Protein AF-A0A662GR68-F1 (afdb_monomer_lite)

Sequence (87 aa):
MSAVIDVRVLERKFGATYRGERGMALEDIGKLALEILVAEKMLEEALKKEKDEERRRALQKQLERVKKLRDSVVTLYTYRLFGYAPP

Secondary structure (DSSP, 8-state):
------HHHHHHHHHHHHHSSSPPPHHHHHHHHHHHHHHHHHHHHHHHH---HHHHHHHHHHHHHHHHHHHHHHHHHHHHHHTPPP-

pLDDT: mean 82.47, std 14.89, range [34.06, 96.12]

Radius of gyration: 14.52 Å; chains: 1; bounding box: 39×20×39 Å

Structure (mmCIF, N/CA/C/O backbone):
data_AF-A0A662GR68-F1
#
_entry.id   AF-A0A662GR68-F1
#
loop_
_atom_site.group_PDB
_atom_site.id
_atom_site.type_symbol
_atom_site.label_atom_id
_atom_site.label_alt_id
_atom_site.label_comp_id
_atom_site.label_asym_id
_atom_site.label_entity_id
_atom_site.label_seq_id
_atom_site.pdbx_PDB_ins_code
_atom_site.Cartn_x
_atom_site.Cartn_y
_atom_site.Cartn_z
_atom_site.occupancy
_atom_site.B_iso_or_equiv
_atom_site.auth_seq_id
_atom_site.auth_comp_id
_atom_site.auth_asym_id
_atom_site.auth_atom_id
_atom_site.pdbx_PDB_model_num
ATOM 1 N N . MET A 1 1 ? -22.366 -5.112 0.472 1.00 34.06 1 MET A N 1
ATOM 2 C CA . MET A 1 1 ? -21.100 -5.875 0.477 1.00 34.06 1 MET A CA 1
ATOM 3 C C . MET A 1 1 ? -19.960 -4.872 0.478 1.00 34.06 1 MET A C 1
ATOM 5 O O . MET A 1 1 ? -19.796 -4.181 -0.516 1.00 34.06 1 MET A O 1
ATOM 9 N N . SER A 1 2 ? -19.252 -4.700 1.598 1.00 37.34 2 SER A N 1
ATOM 10 C CA . SER A 1 2 ? -18.056 -3.848 1.618 1.00 37.34 2 SER A CA 1
ATOM 11 C C . SER A 1 2 ? -16.954 -4.613 0.893 1.00 37.34 2 SER A C 1
ATOM 13 O O . SER A 1 2 ? -16.573 -5.691 1.349 1.00 37.34 2 SER A O 1
ATOM 15 N N . ALA A 1 3 ? -16.528 -4.133 -0.275 1.00 44.84 3 ALA A N 1
ATOM 16 C CA . ALA A 1 3 ? -15.400 -4.708 -0.990 1.00 44.84 3 ALA A CA 1
ATOM 17 C C . ALA A 1 3 ? -14.152 -4.487 -0.130 1.00 44.84 3 ALA A C 1
ATOM 19 O O . ALA A 1 3 ? -13.558 -3.411 -0.134 1.00 44.84 3 ALA A O 1
ATOM 20 N N . VAL A 1 4 ? -13.795 -5.486 0.675 1.00 54.41 4 VAL A N 1
ATOM 21 C CA . VAL A 1 4 ? -12.512 -5.505 1.371 1.00 54.41 4 VAL A CA 1
ATOM 22 C C . VAL A 1 4 ? -11.468 -5.628 0.273 1.00 54.41 4 VAL A C 1
ATOM 24 O O . VAL A 1 4 ? -11.350 -6.681 -0.351 1.00 54.41 4 VAL A O 1
ATOM 27 N N . ILE A 1 5 ? -10.768 -4.535 -0.028 1.00 61.91 5 ILE A N 1
ATOM 28 C CA . ILE A 1 5 ? -9.659 -4.579 -0.973 1.00 61.91 5 ILE A CA 1
ATOM 29 C C . ILE A 1 5 ? -8.612 -5.530 -0.392 1.00 61.91 5 ILE A C 1
ATOM 31 O O . ILE A 1 5 ? -8.006 -5.258 0.645 1.00 61.91 5 ILE A O 1
ATOM 35 N N . ASP A 1 6 ? -8.432 -6.677 -1.044 1.00 74.50 6 ASP A N 1
ATOM 36 C CA . ASP A 1 6 ? -7.439 -7.660 -0.634 1.00 74.50 6 ASP A CA 1
ATOM 37 C C . ASP A 1 6 ? -6.048 -7.169 -1.046 1.00 74.50 6 ASP A C 1
ATOM 39 O O . ASP A 1 6 ? -5.653 -7.237 -2.212 1.00 74.50 6 ASP A O 1
ATOM 43 N N . VAL A 1 7 ? -5.284 -6.697 -0.061 1.00 78.50 7 VAL A N 1
ATOM 44 C CA . VAL A 1 7 ? -3.889 -6.256 -0.215 1.00 78.50 7 VAL A CA 1
ATOM 45 C C . VAL A 1 7 ? -3.032 -7.315 -0.923 1.00 78.50 7 VAL A C 1
ATOM 47 O O . VAL A 1 7 ? -2.134 -6.967 -1.686 1.00 78.50 7 VAL A O 1
ATOM 50 N N . ARG A 1 8 ? -3.347 -8.610 -0.768 1.00 81.62 8 ARG A N 1
ATOM 51 C CA . ARG A 1 8 ? -2.632 -9.709 -1.441 1.00 81.62 8 ARG A CA 1
ATOM 52 C C . ARG A 1 8 ? -2.830 -9.703 -2.955 1.00 81.62 8 ARG A C 1
ATOM 54 O O . ARG A 1 8 ? -2.018 -10.275 -3.678 1.00 81.62 8 ARG A O 1
ATOM 61 N N . VAL A 1 9 ? -3.926 -9.137 -3.458 1.00 84.44 9 VAL A N 1
ATOM 62 C CA . VAL A 1 9 ? -4.148 -8.969 -4.902 1.00 84.44 9 VAL A CA 1
ATOM 63 C C . VAL A 1 9 ? -3.235 -7.872 -5.436 1.00 84.44 9 VAL A C 1
ATOM 65 O O . VAL A 1 9 ? -2.579 -8.087 -6.451 1.00 84.44 9 VAL A O 1
ATOM 68 N N . LEU A 1 10 ? -3.120 -6.749 -4.722 1.00 83.19 10 LEU A N 1
ATOM 69 C CA . LEU A 1 10 ? -2.222 -5.652 -5.093 1.00 83.19 10 LEU A CA 1
ATOM 70 C C . LEU A 1 10 ? -0.751 -6.090 -5.047 1.00 83.19 10 LEU A C 1
ATOM 72 O O . LEU A 1 10 ? -0.004 -5.837 -5.986 1.00 83.19 10 LEU A O 1
ATOM 76 N N . GLU A 1 11 ? -0.349 -6.826 -4.008 1.00 84.38 11 GLU A N 1
ATOM 77 C CA . GLU A 1 11 ? 1.000 -7.397 -3.902 1.00 84.38 11 GLU A CA 1
ATOM 78 C C . GLU A 1 11 ? 1.290 -8.416 -5.012 1.00 84.38 11 GLU A C 1
ATOM 80 O O . GLU A 1 11 ? 2.399 -8.452 -5.539 1.00 84.38 11 GLU A O 1
ATOM 85 N N . ARG A 1 12 ? 0.303 -9.236 -5.406 1.00 84.12 12 ARG A N 1
ATOM 86 C CA . ARG A 1 12 ? 0.453 -10.165 -6.537 1.00 84.12 12 ARG A CA 1
ATOM 87 C C . ARG A 1 12 ? 0.589 -9.429 -7.862 1.00 84.12 12 ARG A C 1
ATOM 89 O O . ARG A 1 12 ? 1.479 -9.782 -8.632 1.00 84.12 12 ARG A O 1
ATOM 96 N N . LYS A 1 13 ? -0.243 -8.407 -8.103 1.00 79.62 13 LYS A N 1
ATOM 97 C CA . LYS A 1 13 ? -0.122 -7.532 -9.276 1.00 79.62 13 LYS A CA 1
ATOM 98 C C . LYS A 1 13 ? 1.276 -6.927 -9.320 1.00 79.62 13 LYS A C 1
ATOM 100 O O . LYS A 1 13 ? 1.974 -7.164 -10.294 1.00 79.62 13 LYS A O 1
ATOM 105 N N . PHE A 1 14 ? 1.732 -6.303 -8.230 1.00 81.19 14 PHE A N 1
ATOM 106 C CA . PHE A 1 14 ? 3.077 -5.729 -8.124 1.00 81.19 14 PHE A CA 1
ATOM 107 C C . PHE A 1 14 ? 4.206 -6.760 -8.296 1.00 81.19 14 PHE A C 1
ATOM 109 O O . PHE A 1 14 ? 5.189 -6.503 -8.981 1.00 81.19 14 PHE A O 1
ATOM 116 N N . GLY A 1 15 ? 4.079 -7.954 -7.717 1.00 77.44 15 GLY A N 1
ATOM 117 C CA . GLY A 1 15 ? 5.092 -9.002 -7.828 1.00 77.44 15 GLY A CA 1
ATOM 118 C C . GLY A 1 15 ? 5.184 -9.635 -9.220 1.00 77.44 15 GLY A C 1
ATOM 119 O O . GLY A 1 15 ? 6.263 -10.084 -9.603 1.00 77.44 15 GLY A O 1
ATOM 120 N N . ALA A 1 16 ? 4.081 -9.692 -9.972 1.00 70.31 16 ALA A N 1
ATOM 121 C CA . ALA A 1 16 ? 4.080 -10.076 -11.387 1.00 70.31 16 ALA A CA 1
ATOM 122 C C . ALA A 1 16 ? 4.676 -8.955 -12.255 1.00 70.31 16 ALA A C 1
ATOM 124 O O . ALA A 1 16 ? 5.528 -9.201 -13.102 1.00 70.31 16 ALA A O 1
ATOM 125 N N . THR A 1 17 ? 4.292 -7.720 -11.945 1.00 64.88 17 THR A N 1
ATOM 126 C CA . THR A 1 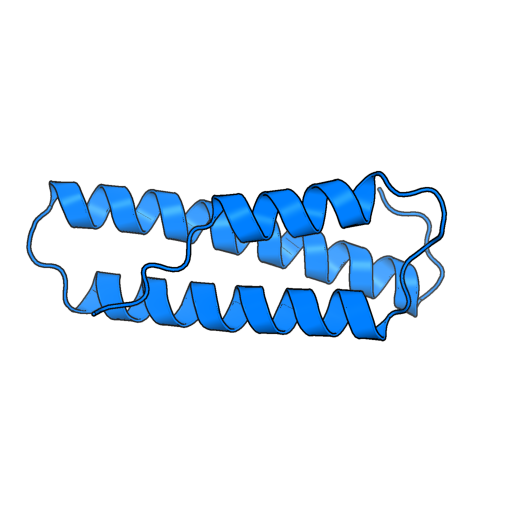17 ? 4.823 -6.453 -12.459 1.00 64.88 17 THR A CA 1
ATOM 127 C C . THR A 1 17 ? 6.346 -6.345 -12.325 1.00 64.88 17 THR A C 1
ATOM 129 O O . THR A 1 17 ? 7.003 -5.905 -13.262 1.00 64.88 17 THR A O 1
ATOM 132 N N . TYR A 1 18 ? 6.921 -6.753 -11.192 1.00 65.94 18 TYR A N 1
ATOM 133 C CA . TYR A 1 18 ? 8.360 -6.642 -10.929 1.00 65.94 18 TYR A CA 1
ATOM 134 C C . TYR A 1 18 ? 9.180 -7.799 -11.533 1.00 65.94 18 TYR A C 1
ATOM 136 O O . TYR A 1 18 ? 10.342 -7.612 -11.872 1.00 65.94 18 TYR A O 1
ATOM 144 N N . ARG A 1 19 ? 8.590 -8.999 -11.675 1.00 64.25 19 ARG A N 1
ATOM 145 C CA . ARG A 1 19 ? 9.285 -10.213 -12.161 1.00 64.25 19 ARG A CA 1
ATOM 146 C C . ARG A 1 19 ? 9.147 -10.480 -13.665 1.00 64.25 19 ARG A C 1
ATOM 148 O O . ARG A 1 19 ? 9.855 -11.337 -14.181 1.00 64.25 19 ARG A O 1
ATOM 155 N N . GLY A 1 20 ? 8.241 -9.799 -14.366 1.00 53.91 20 GLY A N 1
ATOM 156 C CA . GLY A 1 20 ? 8.009 -9.990 -15.800 1.00 53.91 20 GLY A CA 1
ATOM 157 C C . GLY A 1 20 ? 9.027 -9.257 -16.681 1.00 53.91 20 GLY A C 1
ATOM 158 O O . GLY A 1 20 ? 9.053 -8.032 -16.723 1.00 53.91 20 GLY A O 1
ATOM 159 N N . GLU A 1 21 ? 9.805 -10.023 -17.443 1.00 49.22 21 GLU A N 1
ATOM 160 C CA . GLU A 1 21 ? 10.883 -9.650 -18.379 1.00 49.22 21 GLU A CA 1
ATOM 161 C C . GLU A 1 21 ? 10.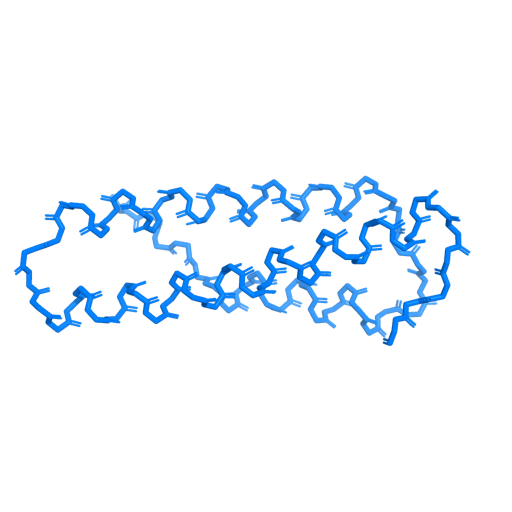493 -8.777 -19.599 1.00 49.22 21 GLU A C 1
ATOM 163 O O . GLU A 1 21 ? 11.150 -8.805 -20.639 1.00 49.22 21 GLU A O 1
ATOM 168 N N . ARG A 1 22 ? 9.462 -7.936 -19.517 1.00 48.09 22 ARG A N 1
ATOM 169 C CA . ARG A 1 22 ? 9.257 -6.824 -20.461 1.00 48.09 22 ARG A CA 1
ATOM 170 C C . ARG A 1 22 ? 8.764 -5.639 -19.656 1.00 48.09 22 ARG A C 1
ATOM 172 O O . ARG A 1 22 ? 7.653 -5.672 -19.141 1.00 48.09 22 ARG A O 1
ATOM 179 N N . GLY A 1 23 ? 9.622 -4.629 -19.507 1.00 56.84 23 GLY A N 1
ATOM 180 C CA . GLY A 1 23 ? 9.338 -3.457 -18.683 1.00 56.84 23 GLY A CA 1
ATOM 181 C C . GLY A 1 23 ? 7.953 -2.899 -18.991 1.00 56.84 23 GLY A C 1
ATOM 182 O O . GLY A 1 23 ? 7.682 -2.557 -20.141 1.00 56.84 23 GLY A O 1
ATOM 183 N N . MET A 1 24 ? 7.089 -2.833 -17.975 1.00 67.06 24 MET A N 1
ATOM 184 C CA . MET A 1 24 ? 5.749 -2.271 -18.141 1.00 67.06 24 MET A CA 1
ATOM 185 C C . MET A 1 24 ? 5.819 -0.871 -18.738 1.00 67.06 24 MET A C 1
ATOM 187 O O . MET A 1 24 ? 6.751 -0.096 -18.472 1.00 67.06 24 MET A O 1
ATOM 191 N N . ALA A 1 25 ? 4.763 -0.538 -19.472 1.00 79.50 25 ALA A N 1
ATOM 192 C CA . ALA A 1 25 ? 4.472 0.838 -19.800 1.00 79.50 25 ALA A CA 1
ATOM 193 C C . ALA A 1 25 ? 4.270 1.639 -18.505 1.00 79.50 25 ALA A C 1
ATOM 195 O O . ALA A 1 25 ? 3.706 1.149 -17.524 1.00 79.50 25 ALA A O 1
ATOM 196 N N . LEU A 1 26 ? 4.705 2.898 -18.516 1.00 82.81 26 LEU A N 1
ATOM 197 C CA . LEU A 1 26 ? 4.468 3.833 -17.412 1.00 82.81 26 LEU A CA 1
ATOM 198 C C . LEU A 1 26 ? 2.984 3.897 -17.026 1.00 82.81 26 LEU A C 1
ATOM 200 O O . LEU A 1 26 ? 2.657 4.011 -15.849 1.00 82.81 26 LEU A O 1
ATOM 204 N N . GLU A 1 27 ? 2.093 3.755 -18.007 1.00 85.38 27 GLU A N 1
ATOM 205 C CA . GLU A 1 27 ? 0.647 3.751 -17.802 1.00 85.38 27 GLU A CA 1
ATOM 206 C C . GLU A 1 27 ? 0.176 2.634 -16.858 1.00 85.38 27 GLU A C 1
ATOM 208 O O . GLU A 1 27 ? -0.643 2.888 -15.976 1.00 85.38 27 GLU A O 1
ATOM 213 N N . ASP A 1 28 ? 0.712 1.417 -16.980 1.00 84.69 28 ASP A N 1
ATOM 214 C CA . ASP A 1 28 ? 0.302 0.284 -16.140 1.00 84.69 28 ASP A CA 1
ATOM 215 C C . ASP A 1 28 ? 0.769 0.460 -14.693 1.00 84.69 28 ASP A C 1
ATOM 217 O O . ASP A 1 28 ? 0.033 0.166 -13.747 1.00 84.69 28 ASP A O 1
ATOM 221 N N . ILE A 1 29 ? 1.969 1.018 -14.512 1.00 85.44 29 ILE A N 1
ATOM 222 C CA . ILE A 1 29 ? 2.484 1.387 -13.192 1.00 85.44 29 ILE A CA 1
ATOM 223 C C . ILE A 1 29 ? 1.610 2.495 -12.582 1.00 85.44 29 ILE A C 1
ATOM 225 O O . ILE A 1 29 ? 1.256 2.423 -11.405 1.00 85.44 29 ILE A O 1
ATOM 229 N N . GLY A 1 30 ? 1.211 3.487 -13.383 1.00 86.50 30 GLY A N 1
ATOM 230 C CA . GLY A 1 30 ? 0.296 4.550 -12.966 1.00 86.50 30 GLY A CA 1
ATOM 231 C C . GLY A 1 30 ? -1.079 4.020 -12.546 1.00 86.50 30 GLY A C 1
ATOM 232 O O . GLY A 1 30 ? -1.591 4.405 -11.494 1.00 86.50 30 GLY A O 1
ATOM 233 N N . LYS A 1 31 ? -1.657 3.080 -13.307 1.00 88.62 31 LYS A N 1
ATOM 234 C CA . LYS A 1 31 ? -2.915 2.399 -12.947 1.00 88.62 31 LYS A CA 1
ATOM 235 C C . LYS A 1 31 ? -2.788 1.664 -11.614 1.00 88.62 31 LYS A C 1
ATOM 237 O O . LYS A 1 31 ? -3.649 1.821 -10.751 1.00 88.62 31 LYS A O 1
ATOM 242 N N . LEU A 1 32 ? -1.698 0.921 -11.410 1.00 88.19 32 LEU A N 1
ATOM 243 C CA . LEU A 1 32 ? -1.444 0.226 -10.147 1.00 88.19 32 LEU A CA 1
ATOM 244 C C . LEU A 1 32 ? -1.285 1.207 -8.973 1.00 88.19 32 LEU A C 1
ATOM 246 O O . LEU A 1 32 ? -1.822 0.958 -7.895 1.00 88.19 32 LEU A O 1
ATOM 250 N N . ALA A 1 33 ? -0.606 2.339 -9.177 1.00 89.38 33 ALA A N 1
ATOM 251 C CA . ALA A 1 33 ? -0.477 3.381 -8.159 1.00 89.38 33 ALA A CA 1
ATOM 252 C C . ALA A 1 33 ? -1.846 3.945 -7.741 1.00 89.38 33 ALA A C 1
ATOM 254 O O . ALA A 1 33 ? -2.107 4.107 -6.548 1.00 89.38 33 ALA A O 1
ATOM 255 N N . LEU A 1 34 ? -2.745 4.188 -8.702 1.00 90.25 34 LEU A N 1
ATOM 256 C CA . LEU A 1 34 ? -4.112 4.636 -8.427 1.00 90.25 34 LEU A CA 1
ATOM 257 C C . LEU A 1 34 ? -4.920 3.586 -7.652 1.00 90.25 34 LEU A C 1
ATOM 259 O O . LEU A 1 34 ? -5.566 3.933 -6.665 1.00 90.25 34 LEU A O 1
ATOM 263 N N . GLU A 1 35 ? -4.854 2.309 -8.043 1.00 90.81 35 GLU A N 1
ATOM 264 C CA . GLU A 1 35 ? -5.521 1.222 -7.308 1.00 90.81 35 GLU A CA 1
ATOM 265 C C . GLU A 1 35 ? -5.059 1.156 -5.843 1.00 90.81 35 GLU A C 1
ATOM 267 O O . GLU A 1 35 ? -5.872 0.996 -4.930 1.00 90.81 35 GLU A O 1
ATOM 272 N N . ILE A 1 36 ? -3.756 1.326 -5.607 1.00 92.56 36 ILE A N 1
ATOM 273 C CA . ILE A 1 36 ? -3.171 1.324 -4.264 1.00 92.56 36 ILE A CA 1
ATOM 274 C C . ILE A 1 36 ? -3.620 2.543 -3.453 1.00 92.56 36 ILE A C 1
ATOM 276 O O . ILE A 1 36 ? -3.952 2.393 -2.279 1.00 92.56 36 ILE A O 1
ATOM 280 N N . LEU A 1 37 ? -3.682 3.732 -4.058 1.00 93.06 37 LEU A N 1
ATOM 281 C CA . LEU A 1 37 ? -4.177 4.940 -3.387 1.00 93.06 37 LEU A CA 1
ATOM 282 C C . LEU A 1 37 ? -5.646 4.804 -2.968 1.00 93.06 37 LEU A C 1
ATOM 284 O O . LEU A 1 37 ? -6.012 5.196 -1.859 1.00 93.06 37 LEU A O 1
ATOM 288 N N . VAL A 1 38 ? -6.486 4.217 -3.826 1.00 93.44 38 VAL A N 1
ATOM 289 C CA . VAL A 1 38 ? -7.888 3.924 -3.490 1.00 93.44 38 VAL A CA 1
ATOM 290 C C . VAL A 1 38 ? -7.960 2.946 -2.315 1.00 93.44 38 VAL A C 1
ATOM 292 O O . VAL A 1 38 ? -8.703 3.183 -1.361 1.00 93.44 38 VAL A O 1
ATOM 295 N N . ALA A 1 39 ? -7.144 1.889 -2.336 1.00 92.31 39 ALA A N 1
ATOM 296 C CA . ALA A 1 39 ? -7.054 0.926 -1.241 1.00 92.31 39 ALA A CA 1
ATOM 297 C C . ALA A 1 39 ? -6.628 1.565 0.082 1.00 92.31 39 ALA A C 1
ATOM 299 O O . ALA A 1 39 ? -7.230 1.297 1.123 1.00 92.31 39 ALA A O 1
ATOM 300 N N . GLU A 1 40 ? -5.623 2.440 0.037 1.00 94.62 40 GLU A N 1
ATOM 301 C CA . GLU A 1 40 ? -5.144 3.186 1.195 1.00 94.62 40 GLU A CA 1
ATOM 302 C C . GLU A 1 40 ? -6.272 4.030 1.793 1.00 94.62 40 GLU A C 1
ATOM 304 O O . GLU A 1 40 ? -6.553 3.921 2.986 1.00 94.62 40 GLU A O 1
ATOM 309 N N . LYS A 1 41 ? -6.983 4.802 0.961 1.00 95.31 41 LYS A N 1
ATOM 310 C CA . LYS A 1 41 ? -8.097 5.649 1.408 1.00 95.31 41 LYS A CA 1
ATOM 311 C C . LYS A 1 41 ? -9.231 4.847 2.032 1.00 95.31 41 LYS A C 1
ATOM 313 O O . LYS A 1 41 ? -9.730 5.226 3.090 1.00 95.31 41 LYS A O 1
ATOM 318 N N . MET A 1 42 ? -9.604 3.720 1.431 1.00 93.69 42 MET A N 1
ATOM 319 C CA . MET A 1 42 ? -10.646 2.851 1.982 1.00 93.69 42 MET A CA 1
ATOM 320 C C . MET A 1 42 ? -10.251 2.266 3.343 1.00 93.69 42 MET A C 1
ATOM 322 O O . MET A 1 42 ? -11.079 2.222 4.255 1.00 93.69 42 MET A O 1
ATOM 326 N N . LEU A 1 43 ? -8.989 1.861 3.513 1.00 93.81 43 LEU A N 1
ATOM 327 C CA . LEU A 1 43 ? -8.478 1.373 4.795 1.00 93.81 43 LEU A CA 1
ATOM 328 C C . LEU A 1 43 ? -8.424 2.483 5.850 1.00 93.81 43 LEU A C 1
ATOM 330 O O . LEU A 1 43 ? -8.820 2.243 6.988 1.00 93.81 43 LEU A O 1
ATOM 334 N N . GLU A 1 44 ? -7.996 3.697 5.486 1.00 95.31 44 GLU A N 1
ATOM 335 C CA . GLU A 1 44 ? -8.016 4.868 6.375 1.00 95.31 44 GLU A CA 1
ATOM 336 C C . GLU A 1 44 ? -9.437 5.196 6.856 1.00 95.31 44 GLU A C 1
ATOM 338 O O . GLU A 1 44 ? -9.648 5.471 8.039 1.00 95.31 44 GLU A O 1
ATOM 343 N N . GLU A 1 45 ? -10.426 5.155 5.962 1.00 95.50 45 GLU A N 1
ATOM 344 C CA . GLU A 1 45 ? -11.827 5.388 6.318 1.00 95.50 45 GLU A CA 1
ATOM 345 C C . GLU A 1 45 ? -12.409 4.290 7.207 1.00 95.50 45 GLU A C 1
ATOM 347 O O . GLU A 1 45 ? -13.132 4.600 8.159 1.00 95.50 45 GLU A O 1
ATOM 352 N N . ALA A 1 46 ? -12.089 3.024 6.927 1.00 92.69 46 ALA A N 1
ATOM 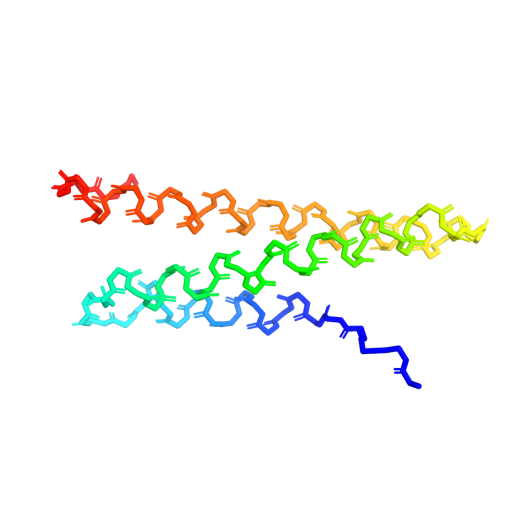353 C CA . ALA A 1 46 ? -12.489 1.904 7.772 1.00 92.69 46 ALA A CA 1
ATOM 354 C C . ALA A 1 46 ? -11.911 2.060 9.187 1.00 92.69 46 ALA A C 1
ATOM 356 O O . ALA A 1 46 ? -12.638 1.942 10.171 1.00 92.69 46 ALA A O 1
ATOM 357 N N . LEU A 1 47 ? -10.635 2.439 9.294 1.00 94.56 47 LEU A N 1
ATOM 358 C CA . LEU A 1 47 ? -9.942 2.660 10.564 1.00 94.56 47 LEU A CA 1
ATOM 359 C C . LEU A 1 47 ? -10.555 3.770 11.421 1.00 94.56 47 LEU A C 1
ATOM 361 O O . LEU A 1 47 ? -10.566 3.656 12.643 1.00 94.56 47 LEU A O 1
ATOM 365 N N . LYS A 1 48 ? -11.065 4.840 10.799 1.00 94.62 48 LYS A N 1
ATOM 366 C CA . LYS A 1 48 ? -11.739 5.941 11.512 1.00 94.62 48 LYS A CA 1
ATOM 367 C C . LYS A 1 48 ? -13.069 5.519 12.134 1.00 94.62 48 LYS A C 1
ATOM 369 O O . LYS A 1 48 ? -13.496 6.118 13.116 1.00 94.62 48 LYS A O 1
ATOM 374 N N . LYS A 1 49 ? -13.744 4.541 11.527 1.00 94.69 49 LYS A N 1
ATOM 375 C CA . LYS A 1 49 ? -15.082 4.079 11.926 1.00 94.69 49 LYS A CA 1
ATOM 376 C C . LYS A 1 49 ? -15.029 2.843 12.828 1.00 94.69 49 LYS A C 1
ATOM 378 O O . LYS A 1 49 ? -16.022 2.550 13.491 1.00 94.69 49 LYS A O 1
ATOM 383 N N . GLU A 1 50 ? -13.901 2.134 12.849 1.00 95.00 50 GLU A N 1
ATOM 384 C CA . GLU A 1 50 ? -13.729 0.902 13.613 1.00 95.00 50 GLU A CA 1
ATOM 385 C C . GLU A 1 50 ? -13.564 1.182 15.112 1.00 95.00 50 GLU A C 1
ATOM 387 O O . GLU A 1 50 ? -12.714 1.969 15.536 1.00 95.00 50 GLU A O 1
ATOM 392 N N . LYS A 1 51 ? -14.398 0.518 15.912 1.00 92.88 51 LYS A N 1
ATOM 393 C CA . LYS A 1 51 ? -14.428 0.638 17.377 1.00 92.88 51 LYS A CA 1
ATOM 394 C C . LYS A 1 51 ? -13.836 -0.591 18.057 1.00 92.88 51 LYS A C 1
ATOM 396 O O . LYS A 1 51 ? -13.407 -0.492 19.201 1.00 92.88 51 LYS A O 1
ATOM 401 N N . ASP A 1 52 ? -13.810 -1.720 17.355 1.00 96.12 52 AS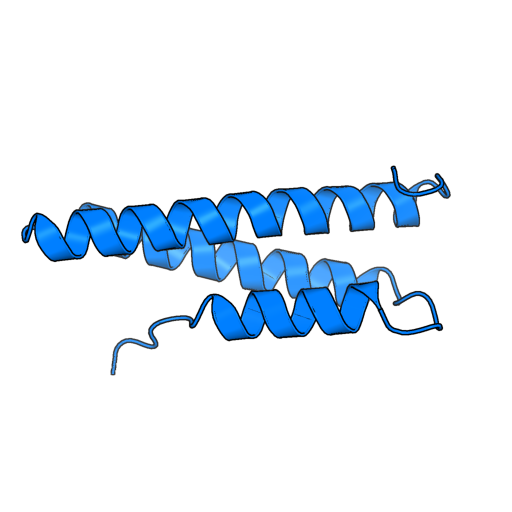P A N 1
ATOM 402 C CA . ASP A 1 52 ? -13.222 -2.957 17.841 1.00 96.12 52 ASP A CA 1
ATOM 403 C C . ASP A 1 52 ? -11.691 -2.905 17.741 1.00 96.12 52 ASP A C 1
ATOM 405 O O . ASP A 1 52 ? -11.124 -2.657 16.674 1.00 96.12 52 ASP A O 1
ATOM 409 N N . GLU A 1 53 ? -11.001 -3.107 18.864 1.00 94.56 53 GLU A N 1
ATOM 410 C CA . GLU A 1 53 ? -9.550 -2.927 18.932 1.00 94.56 53 GLU A CA 1
ATOM 411 C C . GLU A 1 53 ? -8.784 -3.996 18.139 1.00 94.56 53 GLU A C 1
ATOM 413 O O . GLU A 1 53 ? -7.771 -3.691 17.501 1.00 94.56 53 GLU A O 1
ATOM 418 N N . GLU A 1 54 ? -9.274 -5.235 18.122 1.00 93.31 54 GLU A N 1
ATOM 419 C CA . GLU A 1 54 ? -8.647 -6.331 17.386 1.00 93.31 54 GLU A CA 1
ATOM 420 C C . GLU A 1 54 ? -8.732 -6.085 15.873 1.00 93.31 54 GLU A C 1
ATOM 422 O O . GLU A 1 54 ? -7.717 -6.127 15.164 1.00 93.31 54 GLU A O 1
ATOM 427 N N . ARG A 1 55 ? -9.917 -5.709 15.380 1.00 91.69 55 ARG A N 1
ATOM 428 C CA . ARG A 1 55 ? -10.127 -5.305 13.984 1.00 91.69 55 ARG A CA 1
ATOM 429 C C . ARG A 1 55 ? -9.352 -4.050 13.628 1.00 91.69 55 ARG A C 1
ATOM 431 O O . ARG A 1 55 ? -8.765 -3.989 12.548 1.00 91.69 55 ARG A O 1
ATOM 438 N N . ARG A 1 56 ? -9.275 -3.070 14.530 1.00 93.94 56 ARG A N 1
ATOM 439 C CA . ARG A 1 56 ? -8.490 -1.848 14.317 1.00 93.94 56 ARG A CA 1
ATOM 440 C C . ARG A 1 56 ? -7.009 -2.165 14.117 1.00 93.94 56 ARG A C 1
ATOM 442 O O . ARG A 1 56 ? -6.404 -1.642 13.180 1.00 93.94 56 ARG A O 1
ATOM 449 N N . ARG A 1 57 ? -6.435 -3.061 14.929 1.00 94.56 57 ARG A N 1
ATOM 450 C CA . ARG A 1 57 ? -5.052 -3.548 14.758 1.00 94.56 57 ARG A CA 1
ATOM 451 C C . ARG A 1 57 ? -4.874 -4.305 13.439 1.00 94.56 57 ARG A C 1
ATOM 453 O O . ARG A 1 57 ? -3.853 -4.135 12.772 1.00 94.56 57 ARG A O 1
ATOM 460 N N . ALA A 1 58 ? -5.850 -5.118 13.030 1.00 92.19 58 ALA A N 1
ATOM 461 C CA . ALA A 1 58 ? -5.809 -5.818 11.745 1.00 92.19 58 ALA A CA 1
ATOM 462 C C . ALA A 1 58 ? -5.826 -4.845 10.549 1.00 92.19 58 ALA A C 1
ATOM 464 O O . ALA A 1 58 ? -5.002 -4.976 9.639 1.00 92.19 58 ALA A O 1
ATOM 465 N N . LEU A 1 59 ? -6.698 -3.831 10.581 1.00 93.31 59 LEU A N 1
ATOM 466 C CA . LEU A 1 59 ? -6.766 -2.771 9.571 1.00 93.31 59 LEU A CA 1
ATOM 467 C C . LEU A 1 59 ? -5.477 -1.941 9.523 1.00 93.31 59 LEU A C 1
ATOM 469 O O . LEU A 1 59 ? -5.000 -1.635 8.433 1.00 93.31 59 LEU A O 1
ATOM 473 N N . GLN A 1 60 ? -4.864 -1.629 10.672 1.00 94.75 60 GLN A N 1
ATOM 474 C CA . GLN A 1 60 ? -3.565 -0.939 10.722 1.00 94.75 60 GLN A CA 1
ATOM 475 C C . GLN A 1 60 ? -2.469 -1.739 10.024 1.00 94.75 60 GLN A C 1
ATOM 477 O O . GLN A 1 60 ? -1.767 -1.196 9.175 1.00 94.75 60 GLN A O 1
ATOM 482 N N . LYS A 1 61 ? -2.370 -3.044 10.306 1.00 94.25 61 LYS A N 1
ATOM 483 C CA . LYS A 1 61 ? -1.400 -3.922 9.634 1.00 94.25 61 LYS A CA 1
ATOM 484 C C . LYS A 1 61 ? -1.615 -3.970 8.121 1.00 94.25 61 LYS A C 1
ATOM 486 O O . LYS A 1 61 ? -0.648 -4.007 7.362 1.00 94.25 61 LYS A O 1
ATOM 491 N N . GLN A 1 62 ? -2.866 -3.985 7.663 1.00 92.94 62 GLN A N 1
ATOM 492 C CA . GLN A 1 62 ? -3.166 -3.923 6.231 1.00 92.94 62 GLN A CA 1
ATOM 493 C C . GLN A 1 62 ? -2.783 -2.569 5.628 1.00 92.94 62 GLN A C 1
ATOM 495 O O . GLN A 1 62 ? -2.148 -2.536 4.575 1.00 92.94 62 GLN A O 1
ATOM 500 N N . LEU A 1 63 ? -3.098 -1.467 6.310 1.00 94.56 63 LEU A N 1
ATOM 501 C CA . LEU A 1 63 ? -2.764 -0.116 5.865 1.00 94.56 63 LEU A CA 1
ATOM 502 C C . LEU A 1 63 ? -1.248 0.083 5.735 1.00 94.56 63 LEU A C 1
ATOM 504 O O . LEU A 1 63 ? -0.787 0.629 4.737 1.00 94.56 63 LEU A O 1
ATOM 508 N N . GLU A 1 64 ? -0.461 -0.403 6.696 1.00 95.31 64 GLU A N 1
ATOM 509 C CA . GLU A 1 64 ? 1.004 -0.355 6.624 1.00 95.31 64 GLU A CA 1
ATOM 510 C C . GLU A 1 64 ? 1.556 -1.102 5.406 1.00 95.31 64 GLU A C 1
ATOM 512 O O . GLU A 1 64 ? 2.472 -0.616 4.742 1.00 95.31 64 GLU A O 1
ATOM 517 N N . ARG A 1 65 ? 0.988 -2.268 5.075 1.00 94.00 65 ARG A N 1
ATOM 518 C CA . ARG A 1 65 ? 1.382 -3.026 3.878 1.00 94.00 65 ARG A CA 1
ATOM 519 C C . ARG A 1 65 ? 1.059 -2.268 2.596 1.00 94.00 65 ARG A C 1
ATOM 521 O O . ARG A 1 65 ? 1.910 -2.193 1.716 1.00 94.00 65 ARG A O 1
ATOM 528 N N . VAL A 1 66 ? -0.129 -1.670 2.511 1.00 94.00 66 VAL A N 1
ATOM 529 C CA . VAL A 1 66 ? -0.536 -0.856 1.355 1.00 94.00 66 VAL A CA 1
ATOM 530 C C . VAL A 1 66 ? 0.373 0.362 1.190 1.00 94.00 66 VAL A C 1
ATOM 532 O O . VAL A 1 66 ? 0.810 0.629 0.076 1.00 94.00 66 VAL A O 1
ATOM 535 N N . LYS A 1 67 ? 0.741 1.046 2.281 1.00 94.44 67 LYS A N 1
ATOM 536 C CA . LYS A 1 67 ? 1.691 2.172 2.245 1.00 94.44 67 LYS A CA 1
ATOM 537 C C . LYS A 1 67 ? 3.066 1.755 1.720 1.00 94.44 67 LYS A C 1
ATOM 539 O O . LYS A 1 67 ? 3.579 2.385 0.805 1.00 94.44 67 LYS A O 1
ATOM 544 N N . LYS A 1 68 ? 3.621 0.643 2.214 1.00 93.62 68 LYS A N 1
ATOM 545 C CA . LYS A 1 68 ? 4.895 0.098 1.701 1.00 93.62 68 LYS A CA 1
ATOM 546 C C . LYS A 1 68 ? 4.822 -0.252 0.214 1.00 93.62 68 LYS A C 1
ATOM 548 O O . LYS A 1 68 ? 5.772 -0.014 -0.533 1.00 93.62 68 LYS A O 1
ATOM 553 N N . LEU A 1 69 ? 3.696 -0.818 -0.219 1.00 91.88 69 LEU A N 1
ATOM 554 C CA . LEU A 1 69 ? 3.469 -1.159 -1.618 1.00 91.88 69 LEU A CA 1
ATOM 555 C C . LEU A 1 69 ? 3.366 0.094 -2.495 1.00 91.88 69 LEU A C 1
ATOM 557 O O . LEU A 1 69 ? 3.979 0.141 -3.558 1.00 91.88 69 LEU A O 1
ATOM 561 N N . ARG A 1 70 ? 2.641 1.118 -2.031 1.00 93.12 70 ARG A N 1
ATOM 562 C CA . ARG A 1 70 ? 2.550 2.428 -2.687 1.00 93.12 70 ARG A CA 1
ATOM 563 C C . ARG A 1 70 ? 3.932 3.010 -2.904 1.00 93.12 70 ARG A C 1
ATOM 565 O O . ARG A 1 70 ? 4.252 3.377 -4.027 1.00 93.12 70 ARG A O 1
ATOM 572 N N . ASP A 1 71 ? 4.733 3.069 -1.847 1.00 92.25 71 ASP A N 1
ATOM 573 C CA . ASP A 1 71 ? 6.064 3.663 -1.909 1.00 92.25 71 ASP A CA 1
ATOM 574 C C . ASP A 1 71 ? 6.918 2.910 -2.938 1.00 92.25 71 ASP A C 1
ATOM 576 O O . ASP A 1 71 ? 7.493 3.528 -3.826 1.00 92.25 71 ASP A O 1
ATOM 580 N N . SER A 1 72 ? 6.867 1.575 -2.933 1.00 90.00 72 SER A N 1
ATOM 581 C CA . SER A 1 72 ? 7.579 0.731 -3.905 1.00 90.00 72 SER A CA 1
ATOM 582 C C . SER A 1 72 ? 7.143 0.983 -5.358 1.00 90.00 72 SER A C 1
ATOM 584 O O . SER A 1 72 ? 7.974 1.025 -6.266 1.00 90.00 72 SER A O 1
ATOM 586 N N . VAL A 1 73 ? 5.844 1.174 -5.596 1.00 88.94 73 VAL A N 1
ATOM 587 C CA . VAL A 1 73 ? 5.280 1.438 -6.932 1.00 88.94 73 VAL A CA 1
ATOM 588 C C . VAL A 1 73 ? 5.623 2.844 -7.408 1.00 88.94 73 VAL A C 1
ATOM 590 O O . VAL A 1 73 ? 6.002 3.013 -8.563 1.00 88.94 73 VAL A O 1
ATOM 593 N N . VAL A 1 74 ? 5.539 3.844 -6.529 1.00 87.94 74 VAL A N 1
ATOM 594 C CA . VAL A 1 74 ? 5.938 5.229 -6.824 1.00 87.94 74 VAL A CA 1
ATOM 595 C C . VAL A 1 74 ? 7.427 5.295 -7.135 1.00 87.94 74 VAL A C 1
ATOM 597 O O . VAL A 1 74 ? 7.825 5.943 -8.104 1.00 87.94 74 VAL A O 1
ATOM 600 N N . THR A 1 75 ? 8.246 4.587 -6.361 1.00 86.88 75 THR A N 1
ATOM 601 C CA . THR A 1 75 ? 9.672 4.433 -6.622 1.00 86.88 75 THR A CA 1
ATOM 602 C C . THR A 1 75 ? 9.881 3.848 -8.016 1.00 86.88 75 THR A C 1
ATOM 604 O O . THR A 1 75 ? 10.483 4.509 -8.858 1.00 86.88 75 THR A O 1
ATOM 607 N N . LEU A 1 76 ? 9.304 2.681 -8.319 1.00 85.12 76 LEU A N 1
ATOM 608 C CA . LEU A 1 76 ? 9.420 2.050 -9.638 1.00 85.12 76 LEU A CA 1
ATOM 609 C C . LEU A 1 76 ? 8.974 2.977 -10.782 1.00 85.12 76 LEU A C 1
ATOM 611 O O . LEU A 1 76 ? 9.669 3.081 -11.792 1.00 85.12 76 LEU A O 1
ATOM 615 N N . TYR A 1 77 ? 7.845 3.669 -10.615 1.00 85.12 77 TYR A N 1
ATOM 616 C CA . TYR A 1 77 ? 7.336 4.643 -11.580 1.00 85.12 77 TYR A CA 1
ATOM 617 C C . TYR A 1 77 ? 8.355 5.749 -11.847 1.00 85.12 77 TYR A C 1
ATOM 619 O O . TYR A 1 77 ? 8.664 6.044 -12.997 1.00 85.12 77 TYR A O 1
ATOM 627 N N . THR A 1 78 ? 8.911 6.320 -10.779 1.00 84.56 78 THR A N 1
ATOM 628 C CA . THR A 1 78 ? 9.906 7.397 -10.833 1.00 84.56 78 THR A CA 1
ATOM 629 C C . THR A 1 78 ? 11.168 6.928 -11.551 1.00 84.56 78 THR A C 1
ATOM 631 O O . THR A 1 78 ? 11.603 7.564 -12.508 1.00 84.56 78 THR A O 1
ATOM 634 N N . TYR A 1 79 ? 11.714 5.772 -11.164 1.00 83.94 79 TYR A N 1
ATOM 635 C CA . TYR A 1 79 ? 12.876 5.178 -11.831 1.00 83.94 79 TYR A CA 1
ATOM 636 C C . TYR A 1 79 ? 12.625 4.987 -13.328 1.00 83.94 79 TYR A C 1
ATOM 638 O O . TYR A 1 79 ? 13.455 5.363 -14.156 1.00 83.94 79 TYR A O 1
ATOM 646 N N . ARG A 1 80 ? 11.442 4.481 -13.692 1.00 81.12 80 ARG A N 1
ATOM 647 C CA . ARG A 1 80 ? 11.080 4.247 -15.089 1.00 81.12 80 ARG A CA 1
ATOM 648 C C . ARG A 1 80 ? 10.877 5.541 -15.876 1.00 81.12 80 ARG A C 1
ATOM 650 O O . ARG A 1 80 ? 11.270 5.590 -17.037 1.00 81.12 80 ARG A O 1
ATOM 657 N N . LEU A 1 81 ? 10.293 6.566 -15.257 1.00 84.62 81 LEU A N 1
ATOM 658 C CA . LEU A 1 81 ? 10.014 7.857 -15.885 1.00 84.62 81 LEU A CA 1
ATOM 659 C C . LEU A 1 81 ? 11.303 8.621 -16.203 1.00 84.62 81 LEU A C 1
ATOM 661 O O . LEU A 1 81 ? 11.411 9.221 -17.267 1.00 84.62 81 LEU A O 1
ATOM 665 N N . PHE A 1 82 ? 12.280 8.571 -15.298 1.00 84.19 82 PHE A N 1
ATOM 666 C CA . PHE A 1 82 ? 13.542 9.302 -15.430 1.00 84.19 82 PHE A CA 1
ATOM 667 C C . PHE A 1 82 ? 14.698 8.458 -15.996 1.00 84.19 82 PHE A C 1
ATOM 669 O O . PHE A 1 82 ? 15.808 8.962 -16.143 1.00 84.19 82 PHE A O 1
ATOM 676 N N . GLY A 1 83 ? 14.456 7.188 -16.336 1.00 73.56 83 GLY A N 1
ATOM 677 C CA . GLY A 1 83 ? 15.466 6.305 -16.931 1.00 73.56 83 GLY A CA 1
ATOM 678 C C . GLY A 1 83 ? 16.565 5.850 -15.965 1.00 73.56 83 GLY A C 1
ATOM 679 O O . GLY A 1 83 ? 17.637 5.445 -16.408 1.00 73.56 83 GLY A O 1
ATOM 680 N N . TYR A 1 84 ? 16.317 5.904 -14.656 1.00 69.12 84 TYR A N 1
ATOM 681 C CA . TYR A 1 84 ? 17.253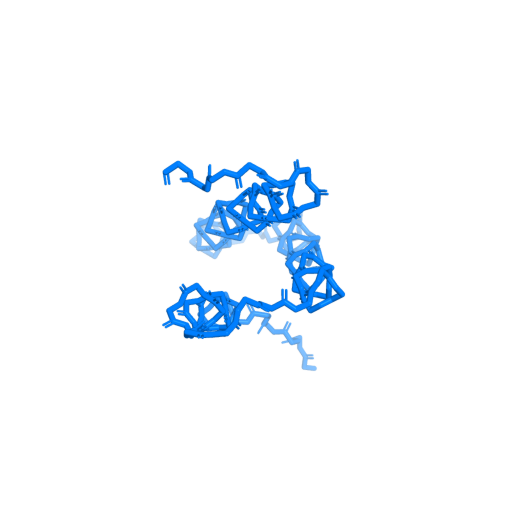 5.422 -13.643 1.00 69.1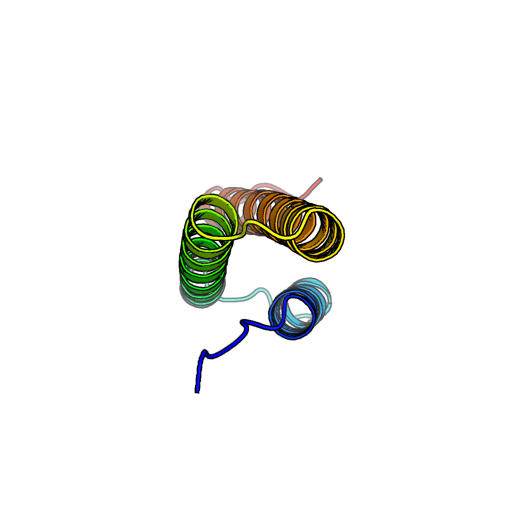2 84 TYR A CA 1
ATOM 682 C C . TYR A 1 84 ? 17.137 3.898 -13.468 1.00 69.12 84 TYR A C 1
ATOM 684 O O . TYR A 1 84 ? 16.050 3.326 -13.584 1.00 69.12 84 TYR A O 1
ATOM 692 N N . ALA A 1 85 ? 18.245 3.230 -13.136 1.00 58.38 85 ALA A N 1
ATOM 693 C CA . ALA A 1 85 ? 18.210 1.829 -12.715 1.00 58.38 85 ALA A CA 1
ATOM 694 C C . ALA A 1 85 ? 17.573 1.726 -11.315 1.00 58.38 85 ALA A C 1
ATOM 696 O O . ALA A 1 85 ? 17.985 2.491 -10.441 1.00 58.38 85 ALA A O 1
ATOM 697 N N . PRO A 1 86 ? 16.577 0.842 -11.093 1.00 60.00 86 PRO A N 1
ATOM 698 C CA . PRO A 1 86 ? 15.983 0.658 -9.770 1.00 60.00 86 PRO A CA 1
ATOM 699 C C . PRO A 1 86 ? 17.045 0.195 -8.748 1.00 60.00 86 PRO A C 1
ATOM 701 O O . PRO A 1 86 ? 18.017 -0.445 -9.157 1.00 60.00 86 PRO A O 1
ATOM 704 N N . PRO A 1 87 ? 16.886 0.544 -7.456 1.00 58.62 87 PRO A N 1
ATOM 705 C CA . PRO A 1 87 ? 17.840 0.235 -6.395 1.00 58.62 87 PRO A CA 1
ATOM 706 C C . PRO A 1 87 ? 17.820 -1.245 -6.003 1.00 58.62 87 PRO A C 1
ATOM 708 O O . PRO A 1 87 ? 16.784 -1.915 -6.237 1.00 58.62 87 PRO A O 1
#

Foldseek 3Di:
DPPLPDLVVLVVLVVCQVPDPPNDDLVSLVVSLVVLVVNLVSLVVCLVVDPDPVVNVVSVVSNVSSVVSNVVSVQSSVCVVVVHDRD